Protein AF-A0A2V9D1G1-F1 (afdb_monomer_lite)

Structure (mmCIF, N/CA/C/O backbone):
data_AF-A0A2V9D1G1-F1
#
_entry.id   AF-A0A2V9D1G1-F1
#
loop_
_atom_site.group_PDB
_atom_site.id
_atom_site.type_symbol
_atom_site.label_atom_id
_atom_site.label_alt_id
_atom_site.label_comp_id
_atom_site.label_asym_id
_atom_site.label_entity_id
_atom_site.label_seq_id
_atom_site.pdbx_PDB_ins_code
_atom_site.Cartn_x
_atom_site.Cartn_y
_atom_site.Cartn_z
_atom_site.occupancy
_atom_site.B_iso_or_equiv
_atom_site.auth_seq_id
_atom_site.auth_comp_id
_atom_site.auth_asym_id
_atom_site.auth_atom_id
_atom_site.pdbx_PDB_model_num
ATOM 1 N N . GLU A 1 1 ? -40.695 6.886 -15.852 1.00 44.66 1 GLU A N 1
ATOM 2 C CA . GLU A 1 1 ? -40.473 5.465 -15.519 1.00 44.66 1 GLU A CA 1
ATOM 3 C C . GLU A 1 1 ? -39.095 5.071 -16.051 1.00 44.66 1 GLU A C 1
ATOM 5 O O . GLU A 1 1 ? -38.872 5.178 -17.250 1.00 44.66 1 GLU A O 1
ATOM 10 N N . VAL A 1 2 ? -38.122 4.782 -15.180 1.00 51.88 2 VAL A N 1
ATOM 11 C CA . VAL A 1 2 ? -36.735 4.485 -15.590 1.00 51.88 2 VAL A CA 1
ATOM 12 C C . VAL A 1 2 ? -36.586 2.969 -15.680 1.00 51.88 2 VAL A C 1
ATOM 14 O O . VAL A 1 2 ? -36.513 2.291 -14.659 1.00 51.88 2 VAL A O 1
ATOM 17 N N . ARG A 1 3 ? -36.588 2.427 -16.903 1.00 47.12 3 ARG A N 1
ATOM 18 C CA . ARG A 1 3 ? -36.318 1.005 -17.156 1.00 47.12 3 ARG A CA 1
ATOM 19 C C . ARG A 1 3 ? -34.819 0.756 -17.027 1.00 47.12 3 ARG A C 1
ATOM 21 O O . ARG A 1 3 ? -34.049 1.138 -17.901 1.00 47.12 3 ARG A O 1
ATOM 28 N N . TYR A 1 4 ? -34.412 0.139 -15.924 1.00 50.53 4 TYR A N 1
ATOM 29 C CA . TYR A 1 4 ? -33.053 -0.362 -15.760 1.00 50.53 4 TYR A CA 1
ATOM 30 C C . TYR A 1 4 ? -32.891 -1.626 -16.611 1.00 50.53 4 TYR A C 1
ATOM 32 O O . TYR A 1 4 ? -33.641 -2.584 -16.433 1.00 50.53 4 TYR A O 1
ATOM 40 N N . GLU A 1 5 ? -31.944 -1.621 -17.548 1.00 52.75 5 GLU A N 1
ATOM 41 C CA . GLU A 1 5 ? -31.656 -2.759 -18.420 1.00 52.75 5 GLU A CA 1
ATOM 42 C C . GLU A 1 5 ? -30.395 -3.491 -17.906 1.00 52.75 5 GLU A C 1
ATOM 44 O O . GLU A 1 5 ? -29.271 -3.073 -18.177 1.00 52.75 5 GLU A O 1
ATOM 49 N N . PRO A 1 6 ? -30.535 -4.590 -17.142 1.00 62.69 6 PRO A N 1
ATOM 50 C CA . PRO A 1 6 ? -29.437 -5.227 -16.399 1.00 62.69 6 PRO A CA 1
ATOM 51 C C . PRO A 1 6 ? -28.442 -6.013 -17.276 1.00 62.69 6 PRO A C 1
ATOM 53 O O . PRO A 1 6 ? -27.596 -6.738 -16.759 1.00 62.69 6 PRO A O 1
ATOM 56 N N . ARG A 1 7 ? -28.552 -5.919 -18.607 1.00 58.00 7 ARG A N 1
ATOM 57 C CA . ARG A 1 7 ? -27.754 -6.696 -19.572 1.00 58.00 7 ARG A CA 1
ATOM 58 C C . ARG A 1 7 ? -26.660 -5.900 -20.274 1.00 58.00 7 ARG A C 1
ATOM 60 O O . ARG A 1 7 ? -25.885 -6.495 -21.023 1.00 58.00 7 ARG A O 1
ATOM 67 N N . SER A 1 8 ? -26.541 -4.598 -20.023 1.00 52.09 8 SER A N 1
ATOM 68 C CA . SER A 1 8 ? -25.402 -3.832 -20.519 1.00 52.09 8 SER A CA 1
ATOM 69 C C . SER A 1 8 ? -24.153 -4.220 -19.724 1.00 52.09 8 SER A C 1
ATOM 71 O O . SER A 1 8 ? -23.898 -3.702 -18.636 1.00 52.09 8 SER A O 1
ATOM 73 N N . ALA A 1 9 ? -23.364 -5.153 -20.254 1.00 53.12 9 ALA A N 1
ATOM 74 C CA . ALA A 1 9 ? -22.011 -5.380 -19.772 1.00 53.12 9 ALA A CA 1
ATOM 75 C C . ALA A 1 9 ? -21.180 -4.130 -20.100 1.00 53.12 9 ALA A C 1
ATOM 77 O O . ALA A 1 9 ? -20.664 -3.981 -21.208 1.00 53.12 9 ALA A O 1
ATOM 78 N N . ILE A 1 10 ? -21.092 -3.199 -19.149 1.00 53.25 10 ILE A N 1
ATOM 79 C CA . ILE A 1 10 ? -20.172 -2.068 -19.235 1.00 53.25 10 ILE A CA 1
ATOM 80 C C . ILE A 1 10 ? -18.785 -2.628 -18.946 1.00 53.25 10 ILE A C 1
ATOM 82 O O . ILE A 1 10 ? -18.347 -2.737 -17.801 1.00 53.25 10 ILE A O 1
ATOM 86 N N . TRP A 1 11 ? -18.092 -3.035 -20.003 1.00 47.34 11 TRP A N 1
ATOM 87 C CA . TRP A 1 11 ? -16.677 -3.335 -19.913 1.00 47.34 11 TRP A CA 1
ATOM 88 C C . TRP A 1 11 ? -15.952 -2.012 -19.703 1.00 47.34 11 TRP A C 1
ATOM 90 O O . TRP A 1 11 ? -15.860 -1.191 -20.616 1.00 47.34 11 TRP A O 1
ATOM 100 N N . HIS A 1 12 ? -15.418 -1.794 -18.502 1.00 49.97 12 HIS A N 1
ATOM 101 C CA . HIS A 1 12 ? -14.381 -0.789 -18.329 1.00 49.97 12 HIS A CA 1
ATOM 102 C C . HIS A 1 12 ? -13.172 -1.251 -19.140 1.00 49.97 12 HIS A C 1
ATOM 104 O O . HIS A 1 12 ? -12.341 -2.025 -18.664 1.00 49.97 12 HIS A O 1
ATOM 110 N N . GLN A 1 13 ? -13.086 -0.801 -20.392 1.00 48.00 13 GLN A N 1
ATOM 111 C CA . GLN A 1 13 ? -11.854 -0.869 -21.153 1.00 48.00 13 GLN A CA 1
ATOM 112 C C . GLN A 1 13 ? -10.854 -0.033 -20.359 1.00 48.00 13 GLN A C 1
ATOM 114 O O . GLN A 1 13 ? -10.906 1.196 -20.377 1.00 48.00 13 GLN A O 1
ATOM 119 N N . PHE A 1 14 ? -10.007 -0.698 -19.571 1.00 48.59 14 PHE A N 1
ATOM 120 C CA . PHE A 1 14 ? -8.940 -0.050 -18.822 1.00 48.59 14 PHE A CA 1
ATOM 121 C C . PHE A 1 14 ? -7.943 0.498 -19.847 1.00 48.59 14 PHE A C 1
ATOM 123 O O . PHE A 1 14 ? -7.000 -0.166 -20.265 1.00 48.59 14 PHE A O 1
ATOM 130 N N . SER A 1 15 ? -8.260 1.702 -20.323 1.00 50.56 15 SER A N 1
ATOM 131 C CA . SER A 1 15 ? -7.475 2.601 -21.156 1.00 50.56 15 SER A CA 1
ATOM 132 C C . SER A 1 15 ? -6.639 1.924 -22.248 1.00 50.56 15 SER A C 1
ATOM 134 O O . SER A 1 15 ? -5.425 1.751 -22.108 1.00 50.56 15 SER A O 1
ATOM 136 N N . SER A 1 16 ? -7.263 1.649 -23.392 1.00 52.81 16 SER A N 1
ATOM 137 C CA . SER A 1 16 ? -6.558 1.397 -24.658 1.00 52.81 16 SER A CA 1
ATOM 138 C C . SER A 1 16 ? -5.581 2.527 -25.034 1.00 52.81 16 SER A C 1
ATOM 140 O O . SER A 1 16 ? -4.629 2.296 -25.771 1.00 52.81 16 SER A O 1
ATOM 142 N N . THR A 1 17 ? -5.752 3.725 -24.469 1.00 56.38 17 THR A N 1
ATOM 143 C CA . THR A 1 17 ? -4.897 4.901 -24.677 1.00 56.38 17 THR A CA 1
ATOM 144 C C . THR A 1 17 ? -3.648 4.959 -23.792 1.00 56.38 17 THR A C 1
ATOM 146 O O . THR A 1 17 ? -2.626 5.474 -24.231 1.00 56.38 17 THR A O 1
ATOM 149 N N . ILE A 1 18 ? -3.654 4.424 -22.565 1.00 57.47 18 ILE A N 1
ATOM 150 C CA . ILE A 1 18 ? -2.497 4.575 -21.651 1.00 57.47 18 ILE A CA 1
ATOM 151 C C . ILE A 1 18 ? -1.385 3.574 -21.987 1.00 57.47 18 ILE A C 1
ATOM 153 O O . ILE A 1 18 ? -0.202 3.900 -21.872 1.00 57.47 18 ILE A O 1
ATOM 157 N N . GLY A 1 19 ? -1.746 2.372 -22.448 1.00 57.41 19 GLY A N 1
ATOM 158 C CA . GLY A 1 19 ? -0.782 1.315 -22.776 1.00 57.41 19 GLY A CA 1
ATOM 159 C C . GLY A 1 19 ? 0.182 1.673 -23.913 1.00 57.41 19 GLY A C 1
ATOM 160 O O . GLY A 1 19 ? 1.304 1.173 -23.923 1.00 57.41 19 GLY A O 1
ATOM 161 N N . ALA A 1 20 ? -0.220 2.566 -24.825 1.00 64.81 20 ALA A N 1
ATOM 162 C CA . ALA A 1 20 ? 0.630 3.052 -25.914 1.00 64.81 20 ALA A CA 1
ATOM 163 C C . ALA A 1 20 ? 1.701 4.054 -25.441 1.00 64.81 20 ALA A C 1
ATOM 165 O O . ALA A 1 20 ? 2.764 4.156 -26.048 1.00 64.81 20 ALA A O 1
ATOM 166 N N . HIS A 1 21 ? 1.444 4.774 -24.343 1.00 71.38 21 HIS A N 1
ATOM 167 C CA . HIS A 1 21 ? 2.296 5.873 -23.873 1.00 71.38 21 HIS A CA 1
ATOM 168 C C . HIS A 1 21 ? 3.070 5.559 -22.587 1.00 71.38 21 HIS A C 1
ATOM 170 O O . HIS A 1 21 ? 3.977 6.305 -22.213 1.00 71.38 21 HIS A O 1
ATOM 176 N N . VAL A 1 22 ? 2.742 4.468 -21.888 1.00 75.06 22 VAL A N 1
ATOM 177 C CA . VAL A 1 22 ? 3.363 4.111 -20.607 1.00 75.06 22 VAL A CA 1
ATOM 178 C C . VAL A 1 22 ? 3.975 2.719 -20.679 1.00 75.06 22 VAL A C 1
ATOM 180 O O . VAL A 1 22 ? 3.290 1.724 -20.905 1.00 75.06 22 VAL A O 1
ATOM 183 N N . SER A 1 23 ? 5.281 2.630 -20.415 1.00 84.12 23 SER A N 1
ATOM 184 C CA . SER A 1 23 ? 5.962 1.338 -20.353 1.00 84.12 23 SER A CA 1
ATOM 185 C C . SER A 1 23 ? 5.388 0.460 -19.236 1.00 84.12 23 SER A C 1
ATOM 187 O O . SER A 1 23 ? 5.073 0.938 -18.141 1.00 84.12 23 SER A O 1
ATOM 189 N N . ARG A 1 24 ? 5.314 -0.857 -19.475 1.00 82.62 24 ARG A N 1
ATOM 190 C CA . ARG A 1 24 ? 4.817 -1.830 -18.483 1.00 82.62 24 ARG A CA 1
ATOM 191 C C . ARG A 1 24 ? 5.545 -1.726 -17.141 1.00 82.62 24 ARG A C 1
ATOM 193 O O . ARG A 1 24 ? 4.906 -1.793 -16.098 1.00 82.62 24 ARG A O 1
ATOM 200 N N . ARG A 1 25 ? 6.862 -1.485 -17.161 1.00 83.00 25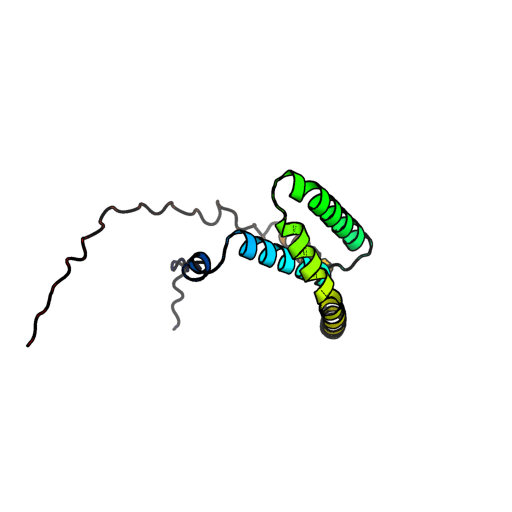 ARG A N 1
ATOM 201 C CA . ARG A 1 25 ? 7.673 -1.279 -15.948 1.00 83.00 25 ARG A CA 1
ATOM 202 C C . ARG A 1 25 ? 7.233 -0.045 -15.160 1.00 83.00 25 ARG A C 1
ATOM 204 O O . ARG A 1 25 ? 7.095 -0.114 -13.945 1.00 83.00 25 ARG A O 1
ATOM 211 N N . ARG A 1 26 ? 6.961 1.073 -15.840 1.00 84.88 26 ARG A N 1
ATOM 212 C CA . ARG A 1 26 ? 6.488 2.308 -15.197 1.00 84.88 26 ARG A CA 1
ATOM 213 C C . ARG A 1 26 ? 5.078 2.152 -14.633 1.00 84.88 26 ARG A C 1
ATOM 215 O O . ARG A 1 26 ? 4.807 2.634 -13.532 1.00 84.88 26 ARG A O 1
ATOM 222 N N . ALA A 1 27 ? 4.199 1.464 -15.358 1.00 86.56 27 ALA A N 1
ATOM 223 C CA . ALA A 1 27 ? 2.868 1.123 -14.867 1.00 86.56 27 ALA A CA 1
ATOM 224 C C . ALA A 1 27 ? 2.953 0.240 -13.610 1.00 86.56 27 ALA A C 1
ATOM 226 O O . ALA A 1 27 ? 2.325 0.559 -12.603 1.00 86.56 27 ALA A O 1
ATOM 227 N N . ALA A 1 28 ? 3.800 -0.795 -13.628 1.00 86.94 28 ALA A N 1
ATOM 228 C CA . ALA A 1 28 ? 4.035 -1.670 -12.481 1.00 86.94 28 ALA A CA 1
ATOM 229 C C . ALA A 1 28 ? 4.601 -0.904 -11.274 1.00 86.94 28 ALA A C 1
ATOM 231 O O . ALA A 1 28 ? 4.053 -1.007 -10.180 1.00 86.94 28 ALA A O 1
ATOM 232 N N . ALA A 1 29 ? 5.619 -0.060 -11.471 1.00 88.81 29 ALA A N 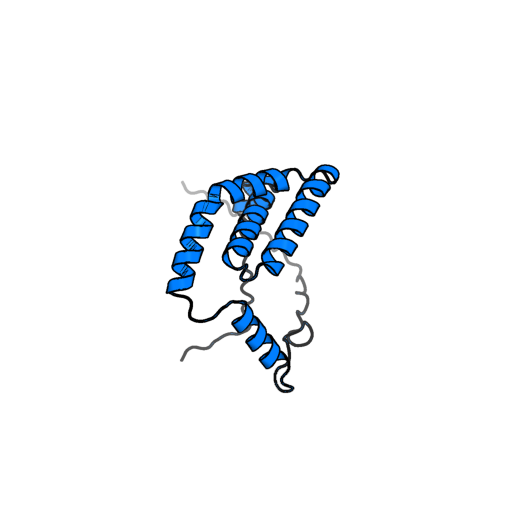1
ATOM 233 C CA . ALA A 1 29 ? 6.174 0.782 -10.409 1.00 88.81 29 ALA A CA 1
ATOM 234 C C . ALA A 1 29 ? 5.108 1.701 -9.783 1.00 88.81 29 ALA A C 1
ATOM 2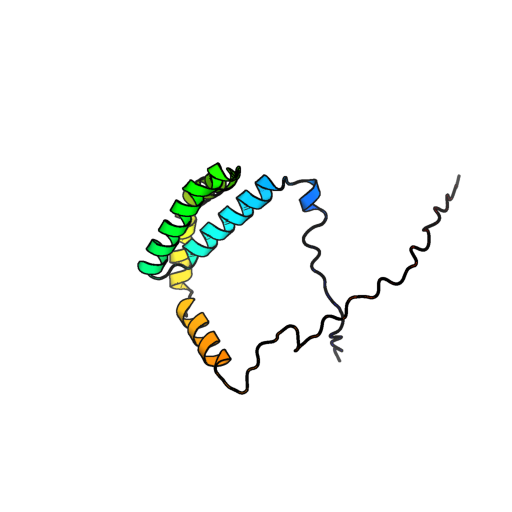36 O O . ALA A 1 29 ? 5.013 1.824 -8.563 1.00 88.81 29 ALA A O 1
ATOM 237 N N . THR A 1 30 ? 4.265 2.319 -10.618 1.00 90.44 30 THR A N 1
ATOM 238 C CA . THR A 1 30 ? 3.182 3.205 -10.162 1.00 90.44 30 THR A CA 1
ATOM 239 C C . THR A 1 30 ? 2.127 2.435 -9.374 1.00 90.44 30 THR A C 1
ATOM 241 O O . THR A 1 30 ? 1.692 2.893 -8.316 1.00 90.44 30 THR A O 1
ATOM 244 N N . TYR A 1 31 ? 1.735 1.262 -9.871 1.00 91.00 31 TYR A N 1
ATOM 245 C CA . TYR A 1 31 ? 0.793 0.375 -9.200 1.00 91.00 31 TYR A CA 1
ATOM 246 C C . TYR A 1 31 ? 1.318 -0.056 -7.828 1.00 91.00 31 TYR A C 1
ATOM 248 O O . TYR A 1 31 ? 0.617 0.092 -6.829 1.00 91.00 31 TYR A O 1
ATOM 256 N N . GLU A 1 32 ? 2.570 -0.507 -7.751 1.00 92.12 32 GLU A N 1
ATOM 257 C CA . GLU A 1 32 ? 3.194 -0.931 -6.495 1.00 92.12 32 GLU A CA 1
ATOM 258 C C . GLU A 1 32 ? 3.328 0.220 -5.500 1.00 92.12 32 GLU A C 1
ATOM 260 O O . GLU A 1 32 ? 2.993 0.064 -4.326 1.00 92.12 32 GLU A O 1
ATOM 265 N N . ARG A 1 33 ? 3.722 1.409 -5.967 1.00 94.88 33 ARG A N 1
ATOM 266 C CA . ARG A 1 33 ? 3.754 2.617 -5.137 1.00 94.88 33 ARG A CA 1
ATOM 267 C C . ARG A 1 33 ? 2.370 2.915 -4.565 1.00 94.88 33 ARG A C 1
ATOM 269 O O . ARG A 1 33 ? 2.238 3.134 -3.366 1.00 94.88 33 ARG A O 1
ATOM 276 N N . ASN A 1 34 ? 1.331 2.907 -5.402 1.00 95.19 34 ASN A N 1
ATOM 277 C CA . ASN A 1 34 ? -0.042 3.154 -4.957 1.00 95.19 34 ASN A CA 1
ATOM 278 C C . ASN A 1 34 ? -0.493 2.101 -3.947 1.00 95.19 34 ASN A C 1
ATOM 280 O O . ASN A 1 34 ? -1.088 2.446 -2.931 1.00 95.19 34 ASN A O 1
ATOM 284 N N . ARG A 1 35 ? -0.157 0.831 -4.186 1.00 93.62 35 ARG A N 1
ATOM 285 C CA . ARG A 1 35 ? -0.446 -0.263 -3.264 1.00 93.62 35 ARG A CA 1
ATOM 286 C C . ARG A 1 35 ? 0.193 -0.018 -1.898 1.00 93.62 35 ARG A C 1
ATOM 288 O O . ARG A 1 35 ? -0.516 -0.142 -0.903 1.00 93.62 35 ARG A O 1
ATOM 295 N N . LEU A 1 36 ? 1.470 0.367 -1.833 1.00 95.94 36 LEU A N 1
ATOM 296 C CA . LEU A 1 36 ? 2.153 0.706 -0.575 1.00 95.94 36 LEU A CA 1
ATOM 297 C C . LEU A 1 36 ? 1.450 1.849 0.161 1.00 95.94 36 LEU A C 1
ATOM 299 O O . LEU A 1 36 ? 1.104 1.702 1.329 1.00 95.94 36 LEU A O 1
ATOM 303 N N . LEU A 1 37 ? 1.172 2.955 -0.534 1.00 96.00 37 LEU A N 1
ATOM 304 C CA . LEU A 1 37 ? 0.498 4.117 0.054 1.00 96.00 37 LEU A CA 1
ATOM 305 C C . LEU A 1 37 ? -0.886 3.756 0.604 1.00 96.00 37 LEU A C 1
ATOM 307 O O . LEU A 1 37 ? -1.234 4.173 1.707 1.00 96.00 37 LEU A O 1
ATOM 311 N N . THR A 1 38 ? -1.655 2.952 -0.131 1.00 93.38 38 THR A N 1
ATOM 312 C CA . THR A 1 38 ? -2.965 2.472 0.318 1.00 93.38 38 THR A CA 1
ATOM 313 C C . THR A 1 38 ? -2.841 1.603 1.561 1.00 93.38 38 THR A C 1
ATOM 315 O O . THR A 1 38 ? -3.592 1.825 2.504 1.00 93.38 38 THR A O 1
ATOM 318 N N . HIS A 1 39 ? -1.897 0.657 1.612 1.00 92.69 39 HIS A N 1
ATOM 319 C CA . HIS A 1 39 ? -1.688 -0.141 2.825 1.00 92.69 39 HIS A CA 1
ATOM 320 C C . HIS A 1 39 ? -1.338 0.775 3.993 1.00 92.69 39 HIS A C 1
ATOM 322 O O . HIS A 1 39 ? -2.025 0.781 5.006 1.00 92.69 39 HIS A O 1
ATOM 328 N N . TRP A 1 40 ? -0.341 1.637 3.821 1.00 94.75 40 TRP A N 1
ATOM 329 C CA . TRP A 1 40 ? 0.108 2.547 4.863 1.00 94.75 40 TRP A CA 1
ATOM 330 C C . TRP A 1 40 ? -0.969 3.492 5.385 1.00 94.75 40 TRP A C 1
ATOM 332 O O . TRP A 1 40 ? -0.881 3.891 6.540 1.00 94.75 40 TRP A O 1
ATOM 342 N N . LEU A 1 41 ? -1.984 3.844 4.595 1.00 92.56 41 LEU A N 1
ATOM 343 C CA . LEU A 1 41 ? -3.133 4.617 5.071 1.00 92.56 41 LEU A CA 1
ATOM 344 C C . LEU A 1 41 ? -4.044 3.828 6.023 1.00 92.56 41 LEU A C 1
ATOM 346 O O . LEU A 1 41 ? -4.637 4.447 6.899 1.00 92.56 41 LEU A O 1
ATOM 350 N N . HIS A 1 42 ? -4.120 2.502 5.883 1.00 88.88 42 HIS A N 1
ATOM 351 C CA . HIS A 1 42 ? -5.114 1.649 6.552 1.00 88.88 42 HIS A CA 1
ATOM 352 C C . HIS A 1 42 ? -4.526 0.630 7.542 1.00 88.88 42 HIS A C 1
ATOM 354 O O . HIS A 1 42 ? -5.262 -0.181 8.091 1.00 88.88 42 HIS A O 1
ATOM 360 N N . LEU A 1 43 ? -3.207 0.622 7.767 1.00 90.12 43 LEU A N 1
ATOM 361 C CA . LEU A 1 43 ? -2.603 -0.214 8.813 1.00 90.12 43 LEU A CA 1
ATOM 362 C C . LEU A 1 43 ? -2.951 0.352 10.193 1.00 90.12 43 LEU A C 1
ATOM 364 O O . LEU A 1 43 ? -2.459 1.424 10.550 1.00 90.12 43 LEU A O 1
ATOM 368 N N . ASP A 1 44 ? -3.765 -0.353 10.967 1.00 86.12 44 ASP A N 1
ATOM 369 C CA . ASP A 1 44 ? -4.312 0.146 12.234 1.00 86.12 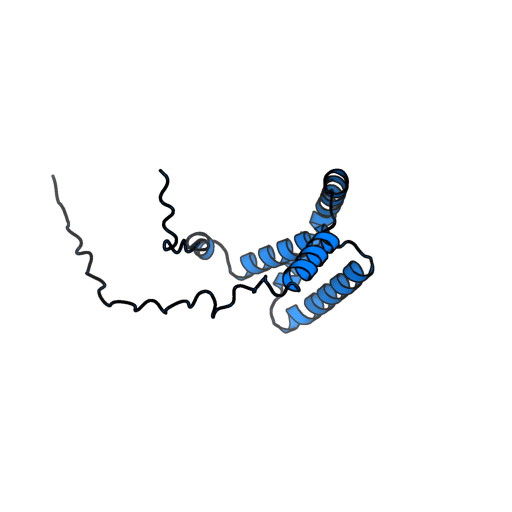44 ASP A CA 1
ATOM 370 C C . ASP A 1 44 ? -3.540 -0.376 13.455 1.00 86.12 44 ASP A C 1
ATOM 372 O O . ASP A 1 44 ? -3.426 0.326 14.457 1.00 86.12 44 ASP A O 1
ATOM 376 N N . THR A 1 45 ? -2.948 -1.575 13.375 1.00 87.69 45 THR A N 1
ATOM 377 C CA . THR A 1 45 ? -2.268 -2.219 14.515 1.00 87.69 45 THR A CA 1
ATOM 378 C C . THR A 1 45 ? -0.767 -2.404 14.294 1.00 87.69 45 THR A C 1
ATOM 380 O O . THR A 1 45 ? -0.296 -2.558 13.165 1.00 87.69 45 THR A O 1
ATOM 383 N N . HIS A 1 46 ? 0.011 -2.453 15.382 1.00 90.62 46 HIS A N 1
ATOM 384 C CA . HIS A 1 46 ? 1.459 -2.699 15.317 1.00 90.62 46 HIS A CA 1
ATOM 385 C C . HIS A 1 46 ? 1.810 -4.029 14.632 1.00 90.62 46 HIS A C 1
ATOM 387 O O . HIS A 1 46 ? 2.774 -4.097 13.873 1.00 90.62 46 HIS A O 1
ATOM 393 N N . HIS A 1 47 ? 0.997 -5.070 14.832 1.00 92.06 47 HIS A N 1
ATOM 394 C CA . HIS A 1 47 ? 1.176 -6.358 14.161 1.00 92.06 47 HIS A CA 1
ATOM 395 C C . HIS A 1 47 ? 0.977 -6.258 12.638 1.00 92.06 47 HIS A C 1
ATOM 397 O O . HIS A 1 47 ? 1.749 -6.825 11.860 1.00 92.06 47 HIS A O 1
ATOM 403 N N . GLN A 1 48 ? -0.024 -5.496 12.183 1.00 90.81 48 GLN A N 1
ATOM 404 C CA . GLN A 1 48 ? -0.220 -5.234 10.754 1.00 90.81 48 GLN A CA 1
ATOM 405 C C . GLN A 1 48 ? 0.974 -4.467 10.165 1.00 90.81 48 GLN A C 1
ATOM 407 O O . GLN A 1 48 ? 1.447 -4.802 9.081 1.00 90.81 48 GLN A O 1
ATOM 412 N N . TRP A 1 49 ? 1.516 -3.487 10.895 1.00 93.75 49 TRP A N 1
ATOM 413 C CA . TRP A 1 49 ? 2.739 -2.786 10.491 1.00 93.75 49 TRP A CA 1
ATOM 414 C C . TRP A 1 49 ? 3.937 -3.726 10.359 1.00 93.75 49 TRP A C 1
ATOM 416 O O . TRP A 1 49 ? 4.617 -3.694 9.334 1.00 93.75 49 TRP A O 1
ATOM 426 N N . ALA A 1 50 ? 4.175 -4.578 11.356 1.00 95.31 50 ALA A N 1
ATOM 427 C CA . ALA A 1 50 ? 5.295 -5.513 11.359 1.00 95.31 50 ALA A CA 1
ATOM 428 C C . ALA A 1 50 ? 5.201 -6.532 10.211 1.00 95.31 50 ALA A C 1
ATOM 430 O O . ALA A 1 50 ? 6.151 -6.695 9.446 1.00 95.31 50 ALA A O 1
ATOM 431 N N . SER A 1 51 ? 4.038 -7.166 10.038 1.00 94.69 51 SER A N 1
ATOM 432 C CA . SER A 1 51 ? 3.805 -8.127 8.950 1.00 94.69 51 SER A CA 1
ATOM 433 C C . SER A 1 51 ? 3.940 -7.483 7.569 1.00 94.69 51 SER A C 1
ATOM 435 O O . SER A 1 51 ? 4.564 -8.053 6.672 1.00 94.69 51 SER A O 1
ATOM 437 N N . HIS A 1 52 ? 3.431 -6.261 7.396 1.00 95.75 52 HIS A N 1
ATOM 438 C CA . HIS A 1 52 ? 3.584 -5.525 6.148 1.00 95.75 52 HIS A CA 1
ATOM 439 C C . HIS A 1 52 ? 5.044 -5.148 5.872 1.00 95.75 52 HIS A C 1
ATOM 441 O O . HIS A 1 52 ? 5.516 -5.333 4.751 1.00 95.75 52 HIS A O 1
ATOM 447 N N . ALA A 1 53 ? 5.775 -4.668 6.882 1.00 95.69 53 ALA A N 1
ATOM 448 C CA . ALA A 1 53 ? 7.193 -4.340 6.761 1.00 95.69 53 ALA A CA 1
ATOM 449 C C . ALA A 1 53 ? 8.029 -5.572 6.384 1.00 95.69 53 ALA A C 1
ATOM 451 O O . ALA A 1 53 ? 8.851 -5.490 5.471 1.00 95.69 53 ALA A O 1
ATOM 452 N N . LEU A 1 54 ? 7.762 -6.725 7.007 1.00 97.06 54 LEU A N 1
ATOM 453 C CA . LEU A 1 54 ? 8.403 -7.993 6.658 1.00 97.06 54 LEU A CA 1
ATOM 454 C C . LEU A 1 54 ? 8.102 -8.390 5.206 1.00 97.06 54 LEU A C 1
ATOM 456 O O . LEU A 1 54 ? 9.017 -8.711 4.451 1.00 97.06 54 LEU A O 1
ATOM 460 N N . GLY A 1 55 ? 6.838 -8.302 4.783 1.00 95.69 55 GLY A N 1
ATOM 461 C CA . GLY A 1 55 ? 6.438 -8.594 3.405 1.00 95.69 55 GLY A CA 1
ATOM 462 C C . GLY A 1 55 ? 7.105 -7.674 2.377 1.00 95.69 55 GLY A C 1
ATOM 463 O O . GLY A 1 55 ? 7.533 -8.137 1.318 1.00 95.69 55 GLY A O 1
ATOM 464 N N . ILE A 1 56 ? 7.245 -6.380 2.687 1.00 95.50 56 ILE A N 1
ATOM 465 C CA . ILE A 1 56 ? 7.997 -5.434 1.851 1.00 95.50 56 ILE A CA 1
ATOM 466 C C . ILE A 1 56 ? 9.471 -5.831 1.792 1.00 95.50 56 ILE A C 1
ATOM 468 O O . ILE A 1 56 ? 10.024 -5.888 0.697 1.00 95.50 56 ILE A O 1
ATOM 472 N N . ALA A 1 57 ? 10.101 -6.119 2.933 1.00 95.75 57 ALA A N 1
ATOM 473 C CA . ALA A 1 57 ? 11.514 -6.481 2.993 1.00 95.75 57 ALA A CA 1
ATOM 474 C C . ALA A 1 57 ? 11.806 -7.725 2.143 1.00 95.75 57 ALA A C 1
ATOM 476 O O . ALA A 1 57 ? 12.666 -7.685 1.264 1.00 95.75 57 ALA A O 1
ATOM 477 N N . VAL A 1 58 ? 11.018 -8.791 2.313 1.00 95.75 58 VAL A N 1
ATOM 478 C CA . VAL A 1 58 ? 11.122 -10.011 1.498 1.00 95.75 58 VAL A CA 1
ATOM 479 C C . VAL A 1 58 ? 10.948 -9.691 0.014 1.00 95.75 58 VAL A C 1
ATOM 481 O O . VAL A 1 58 ? 11.744 -10.137 -0.814 1.00 95.75 58 VAL A O 1
ATOM 484 N N . LYS A 1 59 ? 9.947 -8.879 -0.350 1.00 93.44 59 LYS A N 1
ATOM 485 C CA . LYS A 1 59 ? 9.723 -8.487 -1.746 1.00 93.44 59 LYS A CA 1
ATOM 486 C C . LYS A 1 59 ? 10.901 -7.700 -2.319 1.00 93.44 59 LYS A C 1
ATOM 488 O O . LYS A 1 59 ? 11.299 -7.966 -3.451 1.00 93.44 59 LYS A O 1
ATOM 493 N N . LEU A 1 60 ? 11.468 -6.752 -1.578 1.00 94.00 60 LEU A N 1
ATOM 494 C CA . LEU A 1 60 ? 12.605 -5.945 -2.033 1.00 94.00 60 LEU A CA 1
ATOM 495 C C . LEU A 1 60 ? 13.876 -6.778 -2.216 1.00 94.00 60 LEU A C 1
ATOM 497 O O . LEU A 1 60 ? 14.634 -6.512 -3.146 1.00 94.00 60 LEU A O 1
ATOM 501 N N . LEU A 1 61 ? 14.082 -7.802 -1.387 1.00 93.88 61 LEU A N 1
ATOM 502 C CA . LEU A 1 61 ? 15.219 -8.717 -1.505 1.00 93.88 61 LEU A CA 1
ATOM 503 C C . LEU A 1 61 ? 15.062 -9.701 -2.673 1.00 93.88 61 LEU A C 1
ATOM 505 O O . LEU A 1 61 ? 16.025 -9.988 -3.377 1.00 93.88 61 LEU A O 1
ATOM 509 N N . THR A 1 62 ? 13.845 -10.192 -2.916 1.00 93.38 62 THR A N 1
ATOM 510 C CA . THR A 1 62 ? 13.579 -11.222 -3.939 1.00 93.38 62 THR A CA 1
ATOM 511 C C . THR A 1 62 ? 13.303 -10.657 -5.334 1.00 93.38 62 THR A C 1
ATOM 513 O O . THR A 1 62 ? 13.632 -11.297 -6.329 1.00 93.38 62 THR A O 1
ATOM 516 N N . SER A 1 63 ? 12.739 -9.448 -5.450 1.00 89.50 63 SER A N 1
ATOM 517 C CA . SER A 1 63 ? 12.387 -8.862 -6.758 1.00 89.50 63 SER A CA 1
ATOM 518 C C . SER A 1 63 ? 13.592 -8.647 -7.692 1.00 89.50 63 SER A C 1
ATOM 520 O O . SER A 1 63 ? 13.459 -8.948 -8.880 1.00 89.50 63 SER A O 1
ATOM 522 N N . PRO A 1 64 ? 14.770 -8.185 -7.216 1.00 86.75 64 PRO A N 1
ATOM 523 C CA . PRO A 1 64 ? 15.966 -8.076 -8.053 1.00 86.75 64 PRO A CA 1
ATOM 524 C C . PRO A 1 64 ? 16.412 -9.421 -8.631 1.00 86.75 64 PRO A C 1
ATOM 526 O O . PRO A 1 64 ? 16.765 -9.481 -9.806 1.00 86.75 64 PRO A O 1
ATOM 529 N N . LEU A 1 65 ? 16.314 -10.502 -7.847 1.00 89.50 65 LEU A N 1
ATOM 530 C CA . LEU A 1 65 ? 16.642 -11.862 -8.296 1.00 89.50 65 LEU A CA 1
ATOM 531 C C . LEU A 1 65 ? 15.718 -12.332 -9.433 1.00 89.50 65 LEU A C 1
ATOM 533 O O . LEU A 1 65 ? 16.120 -13.135 -10.266 1.00 89.50 65 LEU A O 1
ATOM 537 N N . ALA A 1 66 ? 14.499 -11.792 -9.504 1.00 86.06 66 ALA A N 1
ATOM 538 C CA . ALA A 1 66 ? 13.527 -12.053 -10.566 1.00 86.06 66 ALA A CA 1
ATOM 539 C C . ALA A 1 66 ? 13.588 -11.038 -11.732 1.00 86.06 66 ALA A C 1
ATOM 541 O O . ALA A 1 66 ? 12.679 -11.003 -12.564 1.00 86.06 66 ALA A O 1
ATOM 542 N N . GLY A 1 67 ? 14.605 -10.166 -11.781 1.00 83.81 67 GLY A N 1
ATOM 543 C CA . GLY A 1 67 ? 14.750 -9.132 -12.815 1.00 83.81 67 GLY A CA 1
ATOM 544 C C . GLY A 1 67 ? 13.740 -7.979 -12.713 1.00 83.81 67 GLY A C 1
ATOM 545 O O . GLY A 1 67 ? 13.557 -7.232 -13.677 1.00 83.81 67 GLY A O 1
ATOM 546 N N . ARG A 1 68 ? 13.074 -7.829 -11.560 1.00 83.75 68 ARG A N 1
ATOM 547 C CA . ARG A 1 68 ? 12.028 -6.829 -11.293 1.00 83.75 68 ARG A CA 1
ATOM 548 C C . ARG A 1 68 ? 12.534 -5.720 -10.372 1.00 83.75 68 ARG A C 1
ATOM 550 O O . ARG A 1 68 ? 12.247 -5.690 -9.174 1.00 83.75 68 ARG A O 1
ATOM 557 N N . SER A 1 69 ? 13.332 -4.802 -10.910 1.00 84.81 69 SER A N 1
ATOM 558 C CA . SER A 1 69 ? 13.898 -3.687 -10.135 1.00 84.81 69 SER A CA 1
ATOM 559 C C . SER A 1 69 ? 12.892 -2.569 -9.829 1.00 84.81 69 SER A C 1
ATOM 561 O O . SER A 1 69 ? 13.147 -1.733 -8.959 1.00 84.81 69 SER A O 1
ATOM 563 N N . GLU A 1 70 ? 11.718 -2.571 -10.467 1.00 88.31 70 GLU A N 1
ATOM 564 C CA . GLU A 1 70 ? 10.652 -1.590 -10.244 1.00 88.31 70 GLU A CA 1
ATOM 565 C C . GLU A 1 70 ? 10.166 -1.540 -8.789 1.00 88.31 70 GLU A C 1
ATOM 567 O O . GLU A 1 70 ? 9.730 -0.483 -8.332 1.00 88.31 70 GLU A O 1
ATOM 572 N N . SER A 1 71 ? 10.291 -2.643 -8.039 1.00 88.69 71 SER A N 1
ATOM 573 C CA . SER A 1 71 ? 9.925 -2.717 -6.619 1.00 88.69 71 SER A CA 1
ATOM 574 C C . SER A 1 71 ? 10.708 -1.713 -5.765 1.00 88.69 71 SER A C 1
ATOM 576 O O . SER A 1 71 ? 10.129 -1.069 -4.890 1.00 88.69 71 SER A O 1
ATOM 578 N N . TRP A 1 72 ? 12.002 -1.526 -6.045 1.00 92.31 72 TRP A N 1
ATOM 579 C CA . TRP A 1 72 ? 12.848 -0.566 -5.327 1.00 92.31 72 TRP A CA 1
ATOM 580 C C . TRP A 1 72 ? 12.468 0.876 -5.649 1.00 92.31 72 TRP A C 1
ATOM 582 O O . TRP A 1 72 ? 12.323 1.700 -4.745 1.00 92.31 72 TRP A O 1
ATOM 592 N N . GLN A 1 73 ? 12.239 1.169 -6.931 1.00 92.00 73 GLN A N 1
ATOM 593 C CA . GLN A 1 73 ? 11.792 2.489 -7.368 1.00 92.00 73 GLN A CA 1
ATOM 594 C C . GLN A 1 73 ? 10.436 2.850 -6.745 1.00 92.00 73 GLN A C 1
ATOM 596 O O . GLN A 1 73 ? 10.267 3.954 -6.225 1.00 92.00 73 GLN A O 1
ATOM 601 N N . ALA A 1 74 ? 9.483 1.918 -6.768 1.00 93.06 74 ALA A N 1
ATOM 602 C CA . ALA A 1 74 ? 8.164 2.093 -6.174 1.00 93.06 74 ALA A CA 1
ATOM 603 C C . ALA A 1 74 ? 8.248 2.356 -4.665 1.00 93.06 74 ALA A C 1
ATOM 605 O O . ALA A 1 74 ? 7.581 3.261 -4.161 1.00 93.06 74 ALA A O 1
ATOM 606 N N . PHE A 1 75 ? 9.094 1.603 -3.957 1.00 95.25 75 PHE A N 1
ATOM 607 C CA . PHE A 1 75 ? 9.310 1.780 -2.525 1.00 95.25 75 PHE A CA 1
ATOM 608 C C . PHE A 1 75 ? 9.919 3.147 -2.200 1.00 95.25 75 PHE A C 1
ATOM 610 O O . PHE A 1 75 ? 9.357 3.876 -1.386 1.00 95.25 75 PHE A O 1
ATOM 617 N N . ALA A 1 76 ? 10.995 3.548 -2.884 1.00 95.06 76 ALA A N 1
ATOM 618 C CA . ALA A 1 76 ? 11.614 4.859 -2.684 1.00 95.06 76 ALA A CA 1
ATOM 619 C C . ALA A 1 76 ? 10.616 6.007 -2.927 1.00 95.06 76 ALA A C 1
ATOM 621 O O . ALA A 1 76 ? 10.492 6.919 -2.109 1.00 95.06 76 ALA A O 1
ATOM 622 N N . GLN A 1 77 ? 9.833 5.928 -4.009 1.00 95.06 77 GLN A N 1
ATOM 623 C CA . GLN A 1 77 ? 8.781 6.907 -4.300 1.00 95.06 77 GLN A CA 1
ATOM 624 C C . GLN A 1 77 ? 7.685 6.936 -3.231 1.00 95.06 77 GLN A C 1
ATOM 626 O O . GLN A 1 77 ? 7.167 8.008 -2.917 1.00 95.06 77 GLN A O 1
ATOM 631 N N . ALA A 1 78 ? 7.307 5.781 -2.680 1.00 95.50 78 ALA A N 1
ATOM 632 C CA . ALA A 1 78 ? 6.326 5.711 -1.606 1.00 95.50 78 ALA A CA 1
ATOM 633 C C . ALA A 1 78 ? 6.869 6.354 -0.321 1.00 95.50 78 ALA A C 1
ATOM 635 O O . ALA A 1 78 ? 6.177 7.179 0.274 1.00 95.50 78 ALA A O 1
ATOM 636 N N . VAL A 1 79 ? 8.116 6.056 0.064 1.00 96.44 79 VAL A N 1
ATOM 637 C CA . VAL A 1 79 ? 8.775 6.621 1.256 1.00 96.44 79 VAL A CA 1
ATOM 638 C C . VAL A 1 79 ? 8.839 8.149 1.196 1.00 96.44 79 VAL A C 1
ATOM 640 O O . VAL A 1 79 ? 8.515 8.806 2.181 1.00 96.44 79 VAL A O 1
ATOM 643 N N . VAL A 1 80 ? 9.150 8.741 0.038 1.00 97.00 80 VAL A N 1
ATOM 644 C CA . VAL A 1 80 ? 9.126 10.211 -0.143 1.00 97.00 80 VAL A CA 1
ATOM 645 C C . VAL A 1 80 ? 7.746 10.810 0.171 1.00 97.00 80 VAL A C 1
ATOM 647 O O . VAL A 1 80 ? 7.635 11.935 0.655 1.00 97.00 80 VAL A O 1
ATOM 650 N N . LEU A 1 81 ? 6.672 10.055 -0.061 1.00 96.31 81 LEU A N 1
ATOM 651 C CA . LEU A 1 81 ? 5.293 10.476 0.195 1.00 96.31 81 LEU A CA 1
ATOM 652 C C . LEU A 1 81 ? 4.806 10.122 1.609 1.00 96.31 81 LEU A C 1
ATOM 654 O O . LEU A 1 81 ? 3.652 10.400 1.942 1.00 96.31 81 LEU A O 1
ATOM 658 N N . TRP A 1 82 ? 5.666 9.566 2.466 1.00 95.19 82 TRP A N 1
ATOM 659 C CA . TRP A 1 82 ? 5.318 9.154 3.826 1.00 95.19 82 TRP A CA 1
ATOM 660 C C . TRP A 1 82 ? 4.746 10.293 4.675 1.00 95.19 82 TRP A C 1
ATOM 662 O O . TRP A 1 82 ? 3.766 10.107 5.394 1.00 95.19 82 TRP A O 1
ATOM 672 N N . SER A 1 83 ? 5.303 11.501 4.566 1.00 95.44 83 SER A N 1
ATOM 673 C CA . SER A 1 83 ? 4.780 12.681 5.268 1.00 95.44 83 SER A CA 1
ATOM 674 C C . SER A 1 83 ? 3.322 12.964 4.898 1.00 95.44 83 SER A C 1
ATOM 676 O O . SER A 1 83 ? 2.494 13.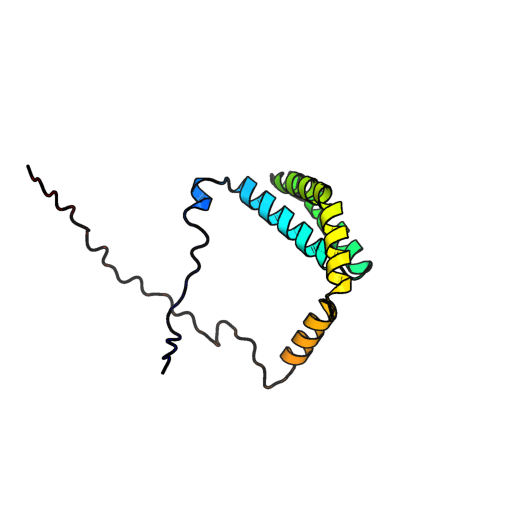183 5.783 1.00 95.44 83 SER A O 1
ATOM 678 N N . LYS A 1 84 ? 2.980 12.859 3.608 1.00 95.38 84 LYS A N 1
ATOM 679 C CA . LYS A 1 84 ? 1.608 13.021 3.111 1.00 95.38 84 LYS A CA 1
ATOM 680 C C . LYS A 1 84 ? 0.692 11.921 3.630 1.00 95.38 84 LYS A C 1
ATOM 682 O O . LYS A 1 84 ? -0.435 12.214 4.015 1.00 95.38 84 LYS A O 1
ATOM 687 N N . VAL A 1 85 ? 1.174 10.679 3.693 1.00 94.69 85 VAL A N 1
ATOM 688 C CA . VAL A 1 85 ? 0.426 9.564 4.291 1.00 94.69 85 VAL A CA 1
ATOM 689 C C . VAL A 1 85 ? 0.130 9.843 5.761 1.00 94.69 85 VAL A C 1
ATOM 691 O O . VAL A 1 85 ? -1.026 9.753 6.162 1.00 94.69 85 VAL A O 1
ATOM 694 N N . ARG A 1 86 ? 1.122 10.264 6.557 1.00 94.69 86 ARG A N 1
ATOM 695 C CA . ARG A 1 86 ? 0.913 10.618 7.972 1.00 94.69 86 ARG A CA 1
ATOM 696 C C . ARG A 1 86 ? -0.111 11.737 8.145 1.00 94.69 86 ARG A C 1
ATOM 698 O O . ARG A 1 86 ? -1.030 11.599 8.949 1.00 94.69 86 ARG A O 1
ATOM 705 N N . MET A 1 87 ? 0.006 12.814 7.366 1.00 94.44 87 MET A N 1
ATOM 706 C CA . MET A 1 87 ? -0.969 13.912 7.384 1.00 94.44 87 MET A CA 1
ATOM 707 C C . MET A 1 87 ? -2.372 13.423 7.022 1.00 94.44 87 MET A C 1
ATOM 709 O O . MET A 1 87 ? -3.345 13.764 7.693 1.00 94.44 87 MET A O 1
ATOM 713 N N . ARG A 1 88 ? -2.484 12.589 5.985 1.00 93.38 88 ARG A N 1
ATOM 714 C CA . ARG A 1 88 ? -3.765 12.050 5.540 1.00 93.38 88 ARG A CA 1
ATOM 715 C C . ARG A 1 88 ? -4.378 11.114 6.577 1.00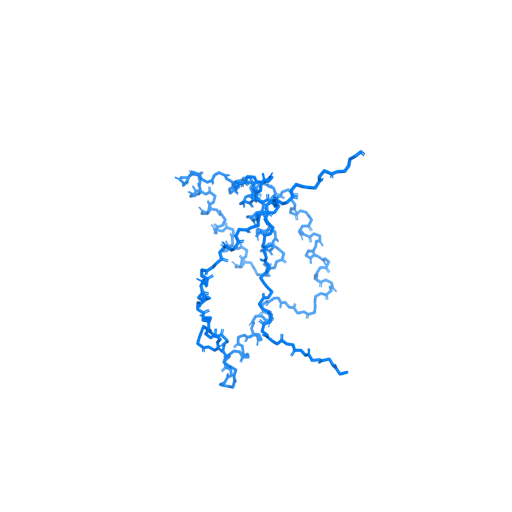 93.38 88 ARG A C 1
ATOM 717 O O . ARG A 1 88 ? -5.570 11.226 6.825 1.00 93.38 88 ARG A O 1
ATOM 724 N N . ARG A 1 89 ? -3.584 10.267 7.236 1.00 91.75 89 ARG A N 1
ATOM 725 C CA . ARG A 1 89 ? -4.038 9.440 8.366 1.00 91.75 89 ARG A CA 1
ATOM 726 C C . ARG A 1 89 ? -4.575 10.290 9.512 1.00 91.75 89 ARG A C 1
ATOM 728 O O . ARG A 1 89 ? -5.634 9.979 10.038 1.00 91.75 89 ARG A O 1
ATOM 735 N N . ALA A 1 90 ? -3.899 11.384 9.862 1.00 91.00 90 ALA A N 1
ATOM 736 C CA . ALA A 1 90 ? -4.383 12.300 10.895 1.00 91.00 90 ALA A CA 1
ATOM 737 C C . ALA A 1 90 ? -5.715 12.973 10.510 1.00 91.00 90 ALA A C 1
ATOM 739 O O . ALA A 1 90 ? -6.579 13.155 11.362 1.00 91.00 90 ALA A O 1
ATOM 740 N N . GLN A 1 91 ? -5.910 13.325 9.234 1.00 91.81 91 GLN A N 1
ATOM 741 C CA . GLN A 1 91 ? -7.194 13.841 8.734 1.00 91.81 91 GLN A CA 1
ATOM 742 C C . GLN A 1 91 ? -8.296 12.775 8.750 1.00 91.81 91 GLN A C 1
ATOM 744 O O . GLN A 1 91 ? -9.426 13.060 9.147 1.00 91.81 91 GLN A O 1
ATOM 749 N N . LEU A 1 92 ? -7.967 11.552 8.330 1.00 87.00 92 LEU A N 1
ATOM 750 C CA . LEU A 1 92 ? -8.896 10.427 8.344 1.00 87.00 92 LEU A CA 1
ATOM 751 C C . LEU A 1 92 ? -9.321 10.111 9.775 1.00 87.00 92 LEU A C 1
ATOM 753 O O . LEU A 1 92 ? -10.511 10.086 10.030 1.00 87.00 92 LEU A O 1
ATOM 757 N N . GLY A 1 93 ? -8.399 10.047 10.737 1.00 84.31 93 GLY A N 1
ATOM 758 C CA . GLY A 1 93 ? -8.737 9.816 12.146 1.00 84.31 93 GLY A CA 1
ATOM 759 C C . GLY A 1 93 ? -9.719 10.833 12.748 1.00 84.31 93 GLY A C 1
ATOM 760 O O . GLY A 1 93 ? -10.440 10.495 13.676 1.00 84.31 93 GLY A O 1
ATOM 761 N N . LYS A 1 94 ? -9.801 12.058 12.206 1.00 88.00 94 LYS A N 1
ATOM 762 C CA . LYS A 1 94 ? -10.786 13.072 12.634 1.00 88.00 94 LYS A CA 1
ATOM 763 C C . LYS A 1 94 ? -12.177 12.885 12.022 1.00 88.00 94 LYS A C 1
ATOM 765 O O . LYS A 1 94 ? -13.153 13.370 12.578 1.00 88.00 94 LYS A O 1
ATOM 770 N N . THR A 1 95 ? -12.260 12.267 10.847 1.00 85.88 95 THR A N 1
ATOM 771 C CA . THR A 1 95 ? -13.498 12.152 10.048 1.00 85.88 95 THR A CA 1
ATOM 772 C C . THR A 1 95 ? -14.070 10.738 10.048 1.00 85.88 95 THR A C 1
ATOM 774 O O . THR A 1 95 ? -15.257 10.531 9.803 1.00 85.88 95 THR A O 1
ATOM 777 N N . GLN A 1 96 ? -13.225 9.754 10.320 1.00 79.44 96 GLN A N 1
ATOM 778 C CA . GLN A 1 96 ? -13.528 8.346 10.226 1.00 79.44 96 GLN A CA 1
ATOM 779 C C . GLN A 1 96 ? -14.259 7.886 11.487 1.00 79.44 96 GLN A C 1
ATOM 781 O O . GLN A 1 96 ? -13.695 7.841 12.573 1.00 79.44 96 GLN A O 1
ATOM 786 N N . GLN A 1 97 ? -15.531 7.520 11.321 1.00 81.12 97 GLN A N 1
ATOM 787 C CA . GLN A 1 97 ? -16.361 7.001 12.412 1.00 81.12 97 GLN A CA 1
ATOM 788 C C . GLN A 1 97 ? -16.144 5.509 12.697 1.00 81.12 97 GLN A C 1
ATOM 790 O O . GLN A 1 97 ? -16.569 5.027 13.741 1.00 81.12 97 GLN A O 1
ATOM 795 N N . ARG A 1 98 ? -15.562 4.761 11.751 1.00 81.00 98 ARG A N 1
ATOM 796 C CA . ARG A 1 98 ? -15.367 3.305 11.841 1.00 81.00 98 ARG A CA 1
ATOM 797 C C . ARG A 1 98 ? -14.021 2.904 11.265 1.00 81.00 98 ARG A C 1
ATOM 799 O O . ARG A 1 98 ? -13.636 3.394 10.200 1.00 81.00 98 ARG A O 1
ATOM 806 N N . THR A 1 99 ? -13.324 1.998 11.934 1.00 80.75 99 THR A N 1
ATOM 807 C CA . THR A 1 99 ? -12.051 1.454 11.435 1.00 80.75 99 THR A CA 1
ATOM 808 C C . THR A 1 99 ? -12.287 0.486 10.272 1.00 80.75 99 THR A C 1
ATOM 810 O O . THR A 1 99 ? -13.380 -0.064 10.116 1.00 80.75 99 THR A O 1
ATOM 813 N N . LEU A 1 100 ? -11.274 0.256 9.429 1.00 79.88 100 LEU A N 1
ATOM 814 C CA . LEU A 1 100 ? -11.396 -0.737 8.354 1.00 79.88 100 LEU A CA 1
ATOM 815 C C . LEU A 1 100 ? -11.616 -2.139 8.938 1.00 79.88 100 LEU A C 1
ATOM 817 O O . LEU A 1 100 ? -12.433 -2.896 8.420 1.00 79.88 100 LEU A O 1
ATOM 821 N N . ALA A 1 101 ? -10.941 -2.455 10.047 1.00 79.94 101 ALA A N 1
ATOM 822 C CA . ALA A 1 101 ? -11.114 -3.712 10.768 1.00 79.94 101 ALA A CA 1
ATOM 823 C C . ALA A 1 101 ? -12.570 -3.938 11.210 1.00 79.94 101 ALA A C 1
ATOM 825 O O . ALA A 1 101 ? -13.106 -5.030 11.034 1.00 79.94 101 ALA A O 1
ATOM 826 N N . GLU A 1 102 ? -13.246 -2.906 11.719 1.00 85.00 102 GLU A N 1
ATOM 827 C CA . GLU A 1 102 ? -14.668 -2.992 12.067 1.00 85.00 102 GLU A CA 1
ATOM 828 C C . GLU A 1 102 ? -15.563 -3.234 10.855 1.00 85.00 102 GLU A C 1
ATOM 830 O O . GLU A 1 102 ? -16.517 -4.006 10.945 1.00 85.00 102 GLU A O 1
ATOM 835 N N . VAL A 1 103 ? -15.285 -2.569 9.732 1.00 86.50 103 VAL A N 1
ATOM 836 C CA . VAL A 1 103 ? -16.050 -2.761 8.495 1.00 86.50 103 VAL A CA 1
ATOM 837 C C . VAL A 1 103 ? -15.878 -4.189 7.986 1.00 86.50 103 VAL A C 1
ATOM 839 O O . VAL A 1 103 ? -16.873 -4.837 7.675 1.00 86.50 103 VAL A O 1
ATOM 842 N N . LEU A 1 104 ? -14.646 -4.698 7.953 1.00 86.12 104 LEU A N 1
ATOM 843 C CA . LEU A 1 104 ? -14.354 -6.064 7.523 1.00 86.12 104 LEU A CA 1
ATOM 844 C C . LEU A 1 104 ? -15.009 -7.099 8.437 1.00 86.12 104 LEU A C 1
ATOM 846 O O . LEU A 1 104 ? -15.668 -8.001 7.933 1.00 86.12 104 LEU A O 1
ATOM 850 N N . ARG A 1 105 ? -14.928 -6.916 9.760 1.00 88.62 105 ARG A N 1
ATOM 851 C CA . ARG A 1 105 ? -15.628 -7.773 10.726 1.00 88.62 105 ARG A CA 1
ATOM 852 C C . ARG A 1 105 ? -17.134 -7.789 10.473 1.00 88.62 105 ARG A C 1
ATOM 854 O O . ARG A 1 105 ? -17.737 -8.852 10.434 1.00 88.62 105 ARG A O 1
ATOM 861 N N . LYS A 1 106 ? -17.752 -6.624 10.254 1.00 89.44 106 LYS A N 1
ATOM 862 C CA . LYS A 1 106 ? -19.187 -6.550 9.937 1.00 89.44 106 LYS A CA 1
ATOM 863 C C . LYS A 1 106 ? -19.531 -7.254 8.631 1.00 89.44 106 LYS A C 1
ATOM 865 O O . LYS A 1 106 ? -20.585 -7.874 8.545 1.00 89.44 106 LYS A O 1
ATOM 870 N N . ILE A 1 107 ? -18.678 -7.142 7.615 1.00 88.75 107 ILE A N 1
ATOM 871 C CA . ILE A 1 107 ? -18.864 -7.863 6.352 1.00 88.75 107 ILE A CA 1
ATOM 872 C C . ILE A 1 107 ? -18.798 -9.368 6.608 1.00 88.75 107 ILE A C 1
ATOM 874 O O . ILE A 1 107 ? -19.695 -10.078 6.178 1.00 88.75 107 ILE A O 1
ATOM 878 N N . GLU A 1 108 ? -17.802 -9.850 7.346 1.00 88.62 108 GLU A N 1
ATOM 879 C CA . GLU A 1 108 ? -17.653 -11.267 7.692 1.00 88.62 108 GLU A CA 1
ATOM 880 C C . GLU A 1 108 ? -18.854 -11.805 8.489 1.00 88.62 108 GLU A C 1
ATOM 882 O O . GLU A 1 108 ? -19.402 -12.857 8.156 1.00 88.62 108 GLU A O 1
ATOM 887 N N . GLU A 1 109 ? -19.345 -11.037 9.464 1.00 89.75 109 GLU A N 1
ATOM 888 C CA . GLU A 1 109 ? -20.575 -11.339 10.204 1.00 89.75 109 GLU A CA 1
ATOM 889 C C . GLU A 1 109 ? -21.794 -11.444 9.276 1.00 89.75 109 GLU A C 1
ATOM 891 O O . GLU A 1 109 ? -22.602 -12.357 9.429 1.00 89.75 109 GLU A O 1
ATOM 896 N N . GLN A 1 110 ? -21.936 -10.542 8.295 1.00 86.81 110 GLN A N 1
ATOM 897 C CA . GLN A 1 110 ? -23.021 -10.629 7.312 1.00 86.81 110 GLN A CA 1
ATOM 898 C C . GLN A 1 110 ? -22.854 -11.833 6.381 1.00 86.81 110 GLN A C 1
ATOM 900 O O . GLN A 1 110 ? -23.814 -12.561 6.156 1.00 86.81 110 GLN A O 1
ATOM 905 N N . MET A 1 111 ? -21.646 -12.090 5.883 1.00 83.94 111 MET A N 1
ATOM 906 C CA . MET A 1 111 ? -21.362 -13.231 5.006 1.00 83.94 111 MET A CA 1
ATOM 907 C C . MET A 1 111 ? -21.566 -14.585 5.699 1.00 83.94 111 MET A C 1
ATOM 909 O O . MET A 1 111 ? -21.761 -15.588 5.022 1.00 83.94 111 MET A O 1
ATOM 913 N N . SER A 1 112 ? -21.553 -14.618 7.033 1.00 84.44 112 SER A N 1
ATOM 914 C CA . SER A 1 112 ? -21.825 -15.819 7.832 1.00 84.44 112 SER A CA 1
ATOM 915 C C . SER A 1 112 ? -23.322 -16.128 7.986 1.00 84.44 112 SER A C 1
ATOM 917 O O . SER A 1 112 ? -23.683 -17.166 8.541 1.00 84.44 112 SER A O 1
ATOM 919 N N . ARG A 1 113 ? -24.219 -15.240 7.534 1.00 84.38 113 ARG A N 1
ATOM 920 C CA . ARG A 1 113 ? -25.671 -15.449 7.629 1.00 84.38 113 ARG A CA 1
ATOM 921 C C . ARG A 1 113 ? -26.126 -16.415 6.528 1.00 84.38 113 ARG A C 1
ATOM 923 O O . ARG A 1 113 ? -25.776 -16.201 5.371 1.00 84.38 113 ARG A O 1
ATOM 930 N N . PRO A 1 114 ? -26.968 -17.416 6.838 1.00 80.25 114 PRO A N 1
ATOM 931 C CA . PRO A 1 114 ? -27.376 -18.441 5.870 1.00 80.25 114 PRO A CA 1
ATOM 932 C C . PRO A 1 114 ? -28.180 -17.882 4.684 1.00 80.25 114 PRO A C 1
ATOM 934 O O . PRO A 1 114 ? -28.218 -18.489 3.619 1.00 80.25 114 PRO A O 1
ATOM 937 N N . GLU A 1 115 ? -28.804 -16.715 4.854 1.00 85.06 115 GLU A N 1
ATOM 938 C CA . GLU A 1 115 ? -29.574 -16.019 3.816 1.00 85.06 115 GLU A CA 1
ATOM 939 C C . GLU A 1 115 ? -28.689 -15.256 2.814 1.00 85.06 115 GLU A C 1
ATOM 941 O O . GLU A 1 115 ? -29.146 -14.902 1.726 1.00 85.06 115 GLU A O 1
ATOM 946 N N . ILE A 1 116 ? -27.426 -14.984 3.160 1.00 74.94 116 ILE A N 1
ATOM 947 C CA . ILE A 1 116 ? -26.508 -14.190 2.340 1.00 74.94 116 ILE A CA 1
ATOM 948 C C . ILE A 1 116 ? -25.581 -15.145 1.596 1.00 74.94 116 ILE A C 1
ATOM 950 O O . ILE A 1 116 ? -24.631 -15.689 2.153 1.00 74.94 116 ILE A O 1
ATOM 954 N N . ARG A 1 117 ? -25.845 -15.338 0.301 1.00 73.19 117 ARG A N 1
ATOM 955 C CA . ARG A 1 117 ? -24.982 -16.141 -0.566 1.00 73.19 117 ARG A CA 1
ATOM 956 C C . ARG A 1 117 ? -23.977 -15.242 -1.294 1.00 73.19 117 ARG A C 1
ATOM 958 O O . ARG A 1 117 ? -24.405 -14.289 -1.950 1.00 73.19 117 ARG A O 1
ATOM 965 N N . PRO A 1 118 ? -22.663 -15.529 -1.239 1.00 70.44 118 PRO A N 1
ATOM 966 C CA . PRO A 1 118 ? -21.706 -14.854 -2.104 1.00 70.44 118 PRO A CA 1
ATOM 967 C C . PRO A 1 118 ? -22.099 -15.049 -3.571 1.00 70.44 118 PRO A C 1
ATOM 969 O O . PRO A 1 118 ? -22.443 -16.152 -4.000 1.00 70.44 118 PRO A O 1
ATOM 972 N N . LEU A 1 119 ? -22.043 -13.969 -4.349 1.00 72.38 119 LEU A N 1
ATOM 973 C CA . LEU A 1 119 ? -22.135 -14.064 -5.801 1.00 72.38 119 LEU A CA 1
ATOM 974 C C . LEU A 1 119 ? -20.851 -14.729 -6.301 1.00 72.38 119 LEU A C 1
ATOM 976 O O . LEU A 1 119 ? -19.788 -14.112 -6.314 1.00 72.38 119 LEU A O 1
ATOM 980 N N . ASP A 1 120 ? -20.950 -15.998 -6.673 1.00 72.56 120 ASP A N 1
ATOM 981 C CA . ASP A 1 120 ? -19.884 -16.736 -7.334 1.00 72.56 120 ASP A CA 1
ATOM 982 C C . ASP A 1 120 ? -20.178 -16.861 -8.841 1.00 72.56 120 ASP A C 1
ATOM 984 O O . ASP A 1 120 ? -21.195 -16.381 -9.355 1.00 72.56 120 ASP A O 1
ATOM 988 N N . ALA A 1 121 ? -19.276 -17.514 -9.573 1.00 67.69 121 ALA A N 1
ATOM 989 C CA . ALA A 1 121 ? -19.444 -17.745 -11.007 1.00 67.69 121 ALA A CA 1
ATOM 990 C C . ALA A 1 121 ? -20.688 -18.593 -11.351 1.00 67.69 121 ALA A C 1
ATOM 992 O O . ALA A 1 121 ? -21.133 -18.573 -12.498 1.00 67.69 121 ALA A O 1
ATOM 993 N N . SER A 1 122 ? -21.260 -19.319 -10.383 1.00 69.62 122 SER A N 1
ATOM 994 C CA . SER A 1 122 ? -22.505 -20.075 -10.556 1.00 69.62 122 SER A CA 1
ATOM 995 C C . SER A 1 122 ? -23.750 -19.193 -10.410 1.00 69.62 122 SER A C 1
ATOM 997 O O . SER A 1 122 ? -24.753 -19.448 -11.072 1.00 69.62 122 SER A O 1
ATOM 999 N N . SER A 1 123 ? -23.671 -18.117 -9.619 1.00 68.88 123 SER A N 1
ATOM 1000 C CA . SER A 1 123 ? -24.756 -17.144 -9.422 1.00 68.88 123 SER A CA 1
ATOM 1001 C C . SER A 1 123 ? -24.981 -16.232 -10.635 1.00 68.88 123 SER A C 1
ATOM 1003 O O . SER A 1 123 ? -26.085 -15.728 -10.835 1.00 68.88 123 SER A O 1
ATOM 1005 N N . ALA A 1 124 ? -23.951 -16.025 -11.459 1.00 63.44 124 ALA A N 1
ATOM 1006 C CA . ALA A 1 124 ? -24.033 -15.286 -12.716 1.00 63.44 124 ALA A CA 1
ATOM 1007 C C . ALA A 1 124 ? -23.142 -15.960 -13.775 1.00 63.44 124 ALA A C 1
ATOM 1009 O O . ALA A 1 124 ? -22.026 -15.494 -14.022 1.00 63.44 124 ALA A O 1
ATOM 1010 N N . PRO A 1 125 ? -23.598 -17.065 -14.397 1.00 62.94 125 PRO A N 1
ATOM 1011 C CA . PRO A 1 125 ? -22.798 -17.783 -15.377 1.00 62.94 125 PRO A CA 1
ATOM 1012 C C . PRO A 1 125 ? -22.489 -16.862 -16.557 1.00 62.94 125 PRO A C 1
ATOM 1014 O O . PRO A 1 125 ? -23.371 -16.502 -17.344 1.00 62.94 125 PRO A O 1
ATOM 1017 N N . ILE A 1 126 ? -21.217 -16.479 -16.680 1.00 63.19 126 ILE A N 1
ATOM 1018 C CA . ILE A 1 126 ? -20.706 -15.758 -17.842 1.00 63.19 126 ILE A CA 1
ATOM 1019 C C . ILE A 1 126 ? -20.776 -16.743 -19.006 1.00 63.19 126 ILE A C 1
ATOM 1021 O O . ILE A 1 126 ? -19.904 -17.598 -19.163 1.00 63.19 126 ILE A O 1
ATOM 1025 N N . ARG A 1 127 ? -21.835 -16.661 -19.818 1.00 64.06 127 ARG A N 1
ATOM 1026 C CA . ARG A 1 127 ? -21.851 -17.377 -21.093 1.00 64.06 127 ARG A CA 1
ATOM 1027 C C . ARG A 1 127 ? -20.695 -16.825 -21.928 1.00 64.06 127 ARG A C 1
ATOM 1029 O O . ARG A 1 127 ? -20.641 -15.605 -22.110 1.00 64.06 127 ARG A O 1
ATOM 1036 N N . PRO A 1 128 ? -19.777 -17.671 -22.426 1.00 55.84 128 PRO A N 1
ATOM 1037 C CA . PRO A 1 128 ? -18.789 -17.209 -23.383 1.00 55.84 128 PRO A CA 1
ATOM 1038 C C . PRO A 1 128 ? -19.548 -16.578 -24.548 1.00 55.84 128 PRO A C 1
ATOM 1040 O O . PRO A 1 128 ? -20.471 -17.181 -25.100 1.00 55.84 128 PRO A O 1
ATOM 1043 N N . TYR A 1 129 ? -19.203 -15.333 -24.873 1.00 52.31 129 TYR A N 1
ATOM 1044 C CA . TYR A 1 129 ? -19.711 -14.696 -26.077 1.00 52.31 129 TYR A CA 1
ATOM 1045 C C . TYR A 1 129 ? -19.302 -15.582 -27.256 1.00 52.31 129 TYR A C 1
ATOM 1047 O O . TYR A 1 129 ? -18.111 -15.738 -27.533 1.00 52.31 129 TYR A O 1
ATOM 1055 N N . LEU A 1 130 ? -20.285 -16.181 -27.931 1.00 52.59 130 LEU A N 1
ATOM 1056 C CA . LEU A 1 130 ? -20.087 -16.736 -29.262 1.00 52.59 130 LEU A CA 1
ATOM 1057 C C . LEU A 1 130 ? -19.641 -15.564 -30.128 1.00 52.59 130 LEU A C 1
ATOM 1059 O O . LEU A 1 130 ? -20.420 -14.655 -30.408 1.00 52.59 130 LEU A O 1
ATOM 1063 N N . ARG A 1 131 ? -18.354 -15.548 -30.473 1.00 45.12 131 ARG A N 1
ATOM 1064 C CA . ARG A 1 131 ? -17.786 -14.629 -31.451 1.00 45.12 131 ARG A CA 1
ATOM 1065 C C . ARG A 1 131 ? -18.429 -14.987 -32.787 1.00 45.12 131 ARG A C 1
ATOM 1067 O O . ARG A 1 131 ? -17.900 -15.816 -33.514 1.00 45.12 131 ARG A O 1
ATOM 1074 N N . SER A 1 132 ? -19.609 -14.437 -33.060 1.00 46.84 132 SER A N 1
ATOM 1075 C CA . SER A 1 132 ? -20.243 -14.548 -34.364 1.00 46.84 132 SER A CA 1
ATOM 1076 C C . SER A 1 132 ? -19.306 -13.902 -35.374 1.00 46.84 132 SER A C 1
ATOM 1078 O O . SER A 1 132 ? -19.040 -12.699 -35.330 1.00 46.84 132 SER A O 1
ATOM 1080 N N . GLU A 1 133 ? -18.742 -14.747 -36.224 1.00 51.31 133 GLU A N 1
ATOM 1081 C CA . GLU A 1 133 ? -18.008 -14.372 -37.415 1.00 51.31 133 GLU A CA 1
ATOM 1082 C C . GLU A 1 133 ? -18.889 -13.481 -38.285 1.00 51.31 133 GLU A C 1
ATOM 1084 O O . GLU A 1 133 ? -19.842 -13.949 -38.896 1.00 51.31 133 GLU A O 1
ATOM 1089 N N . THR A 1 134 ? -18.584 -12.189 -38.332 1.00 41.53 134 THR A N 1
ATOM 1090 C CA . THR A 1 134 ? -18.605 -11.394 -39.567 1.00 41.53 134 THR A CA 1
ATOM 1091 C C . THR A 1 134 ? -17.927 -10.062 -39.274 1.00 41.53 134 THR A C 1
ATOM 1093 O O . THR A 1 134 ? -18.544 -9.085 -38.858 1.00 41.53 134 THR A O 1
ATOM 1096 N N . PHE A 1 135 ? -16.612 -10.009 -39.495 1.00 39.03 135 PHE A N 1
ATOM 1097 C CA . PHE A 1 135 ? -15.991 -8.751 -39.897 1.00 39.03 135 PHE A CA 1
ATOM 1098 C C . PHE A 1 135 ? -16.543 -8.443 -41.292 1.00 39.03 135 PHE A C 1
ATOM 1100 O O . PHE A 1 135 ? -15.978 -8.860 -42.298 1.00 39.03 135 PHE A O 1
ATOM 1107 N N . SER A 1 136 ? -17.699 -7.778 -41.348 1.00 36.91 136 SER A N 1
ATOM 1108 C CA . SER A 1 136 ? -18.137 -7.125 -42.574 1.00 36.91 136 SER A CA 1
ATOM 1109 C C . SER A 1 136 ? -17.151 -5.995 -42.831 1.00 36.91 136 SER A C 1
ATOM 1111 O O . SER A 1 136 ? -17.043 -5.051 -42.047 1.00 36.91 136 SER A O 1
ATOM 1113 N N . SER A 1 137 ? -16.378 -6.161 -43.895 1.00 35.97 137 SER A N 1
ATOM 1114 C CA . SER A 1 137 ? -15.475 -5.180 -44.474 1.00 35.97 137 SER A CA 1
ATOM 1115 C C . SER A 1 137 ? -16.126 -3.798 -44.514 1.00 35.97 137 SER A C 1
ATOM 1117 O O . SER A 1 137 ? -17.082 -3.585 -45.258 1.00 35.97 137 SER A O 1
ATOM 1119 N N . PHE A 1 138 ? -15.589 -2.852 -43.742 1.00 34.72 138 PHE A N 1
ATOM 1120 C CA . PHE A 1 138 ? -15.778 -1.434 -44.027 1.00 34.72 138 PHE A CA 1
ATOM 1121 C C . PHE A 1 138 ? -15.037 -1.148 -45.334 1.00 34.72 138 PHE A C 1
ATOM 1123 O O . PHE A 1 138 ? -13.816 -0.993 -45.365 1.00 34.72 138 PHE A O 1
ATOM 1130 N N . GLN A 1 139 ? -15.789 -1.190 -46.429 1.00 37.25 139 GLN A N 1
ATOM 1131 C CA . GLN A 1 139 ? -15.350 -0.769 -47.744 1.00 37.25 139 GLN A CA 1
ATOM 1132 C C . GLN A 1 139 ? -15.191 0.754 -47.690 1.00 37.25 139 GLN A C 1
ATOM 1134 O O . GLN A 1 139 ? -16.138 1.480 -47.402 1.00 37.25 139 GLN A O 1
ATOM 1139 N N . ALA A 1 140 ? -13.955 1.217 -47.869 1.00 43.22 140 ALA A N 1
ATOM 1140 C CA . ALA A 1 140 ? -13.632 2.629 -47.963 1.00 43.22 140 ALA A CA 1
ATOM 1141 C C . ALA A 1 140 ? -14.277 3.198 -49.231 1.00 43.22 140 ALA A C 1
ATOM 1143 O O . ALA A 1 140 ? -13.832 2.899 -50.339 1.00 43.22 140 ALA A O 1
ATOM 1144 N N . GLU A 1 141 ? -15.317 4.009 -49.069 1.00 36.62 141 GLU A N 1
ATOM 1145 C CA . GLU A 1 141 ? -15.865 4.792 -50.166 1.00 36.62 141 GLU A CA 1
ATOM 1146 C C . GLU A 1 141 ? -15.129 6.133 -50.215 1.00 36.62 141 GLU A C 1
ATOM 1148 O O . GLU A 1 141 ? -15.251 7.002 -49.352 1.00 36.62 141 GLU A O 1
ATOM 1153 N N . SER A 1 142 ? -14.249 6.226 -51.210 1.00 44.03 142 SER A N 1
ATOM 1154 C CA . SER A 1 142 ? -13.632 7.459 -51.671 1.00 44.03 142 SER A CA 1
ATOM 1155 C C . SER A 1 142 ? -14.717 8.328 -52.292 1.00 44.03 142 SER A C 1
ATOM 1157 O O . SER A 1 142 ? -15.208 8.006 -53.370 1.00 44.03 142 SER A O 1
ATOM 1159 N N . GLU A 1 143 ? -15.039 9.456 -51.662 1.00 38.56 143 GLU A N 1
ATOM 1160 C CA . GLU A 1 143 ? -15.844 10.488 -52.309 1.00 38.56 143 GLU A CA 1
ATOM 1161 C C . GLU A 1 143 ? -14.958 11.685 -52.669 1.00 38.56 143 GLU A C 1
ATOM 1163 O O . GLU A 1 143 ? -14.468 12.440 -51.829 1.00 38.56 143 GLU A O 1
ATOM 1168 N N . LYS A 1 144 ? -14.689 11.786 -53.974 1.00 41.56 144 LYS A N 1
ATOM 1169 C CA . LYS A 1 144 ? -14.178 12.978 -54.645 1.00 41.56 144 LYS A CA 1
ATOM 1170 C C . LYS A 1 144 ? -15.301 14.008 -54.746 1.00 41.56 144 LYS A C 1
ATOM 1172 O O . LYS A 1 144 ? -16.293 13.736 -55.407 1.00 41.56 144 LYS A O 1
ATOM 1177 N N . THR A 1 145 ? -15.044 15.226 -54.295 1.00 41.66 145 THR A N 1
ATOM 1178 C CA . THR A 1 145 ? -15.677 16.462 -54.798 1.00 41.66 145 THR A CA 1
ATOM 1179 C C . THR A 1 145 ? -14.708 17.594 -54.461 1.00 41.66 145 THR A C 1
ATOM 1181 O O . THR A 1 145 ? -14.421 17.790 -53.287 1.00 41.66 145 THR A O 1
ATOM 1184 N N . LYS A 1 146 ? -13.942 18.126 -55.417 1.00 38.22 146 LYS A N 1
ATOM 1185 C CA . LYS A 1 146 ? -14.246 19.077 -56.507 1.00 38.22 146 LYS A CA 1
ATOM 1186 C C . LYS A 1 146 ? -13.593 20.414 -56.170 1.00 38.22 146 LYS A C 1
ATOM 1188 O O . LYS A 1 146 ? -13.862 20.920 -55.064 1.00 38.22 146 LYS A O 1
#

Radius of gyration: 23.79 Å; chains: 1; bounding box: 57×39×72 Å

pLDDT: mean 76.85, std 19.27, range [34.72, 97.06]

Secondary structure (DSSP, 8-state):
-----TT--------TTHHHHS-HHHHHHHHHHHHHHHHHHH--SHHHHHHHHHHHHHHHHHHHHTT-THHHHHHHHHHHTHHHHHHHHHHHHHH-SS-HHHHHHHHHHHHTSTT-----TTTS----------------------

Foldseek 3Di:
DDDDDPPPPPPPPVDPPVPVPDDPLRVVLQVLLVVLLVQLLQQDDPVSVVVVVVVLVVCCVCCVVVVNNSSVVSVVVNVVCVVVSVVVSVVCVVVPPDHPVRVVVVVVVVCPDPVDDDDDCVNPPPDPPPPPDDPPDPDDDDDDDD

Sequence (146 aa):
EVRYEPRSAIWHQFSSTIGAHVSRRRAAATYERNRLLTHWLHLDTHHQWASHALGIAVKLLTSPLAGRSESWQAFAQAVVLWSKVRMRRAQLGKTQQRTLAEVLRKIEEQMSRPEIRPLDASSAPIRPYLRSETFSSFQAESEKTK